Protein AF-A0A2P4P5A0-F1 (afdb_monomer_lite)

Foldseek 3Di:
DPPPVVVVVVVVVVVVCVVVVHDPCVVVDVVVVVVVVVDDVPDDDDDPVRVDVVVVVVVVVVVVVVCCVVVVQPDKDKDWPPDADPVDPDGDTDIDIDGDD

Structure (mmCIF, N/CA/C/O backbone):
data_AF-A0A2P4P5A0-F1
#
_entry.id   AF-A0A2P4P5A0-F1
#
loop_
_atom_site.group_PDB
_atom_site.id
_atom_site.type_symbol
_atom_site.label_atom_id
_atom_site.label_alt_id
_atom_site.label_comp_id
_atom_site.label_asym_id
_atom_site.label_entity_id
_atom_site.label_seq_id
_atom_site.pdbx_PDB_ins_code
_atom_site.Cartn_x
_atom_site.Cartn_y
_atom_site.Cartn_z
_atom_site.occupancy
_atom_site.B_iso_or_equiv
_atom_site.auth_seq_id
_atom_site.auth_comp_id
_atom_site.auth_asym_id
_atom_site.auth_atom_id
_atom_site.pdbx_PDB_model_num
ATOM 1 N N . MET A 1 1 ? 5.721 -17.252 -25.359 1.00 48.62 1 MET A N 1
ATOM 2 C CA . MET A 1 1 ? 6.923 -16.479 -24.983 1.00 48.62 1 MET A CA 1
ATOM 3 C C . MET A 1 1 ? 6.457 -15.085 -24.604 1.00 48.62 1 MET A C 1
ATOM 5 O O . MET A 1 1 ? 5.700 -14.534 -25.397 1.00 48.62 1 MET A O 1
ATOM 9 N N . PRO A 1 2 ? 6.782 -14.551 -23.412 1.00 55.81 2 PRO A N 1
ATOM 10 C CA . PRO A 1 2 ? 6.454 -13.162 -23.098 1.00 55.81 2 PRO A CA 1
ATOM 11 C C . PRO A 1 2 ? 7.054 -12.257 -24.180 1.00 55.81 2 PRO A C 1
ATOM 13 O O . PRO A 1 2 ? 8.147 -12.527 -24.682 1.00 55.81 2 PRO A O 1
ATOM 16 N N . THR A 1 3 ? 6.312 -11.234 -24.596 1.00 71.75 3 THR A N 1
ATOM 17 C CA . THR A 1 3 ? 6.796 -10.246 -25.564 1.00 71.75 3 THR A CA 1
ATOM 18 C C . THR A 1 3 ? 8.052 -9.565 -25.014 1.00 71.75 3 THR A C 1
ATOM 20 O O . THR A 1 3 ? 8.228 -9.464 -23.798 1.00 71.75 3 THR A O 1
ATOM 23 N N . ASN A 1 4 ? 8.933 -9.094 -25.901 1.00 83.12 4 ASN A N 1
ATOM 24 C CA . ASN A 1 4 ? 10.163 -8.381 -25.524 1.00 83.12 4 ASN A CA 1
ATOM 25 C C . ASN A 1 4 ? 9.884 -7.241 -24.512 1.00 83.12 4 ASN A C 1
ATOM 27 O O . ASN A 1 4 ? 10.645 -7.007 -23.579 1.00 83.12 4 ASN A O 1
ATOM 31 N N . GLU A 1 5 ? 8.717 -6.607 -24.635 1.00 87.75 5 GLU A N 1
ATOM 32 C CA . GLU A 1 5 ? 8.224 -5.565 -23.731 1.00 87.75 5 GLU A CA 1
ATOM 33 C C . GLU A 1 5 ? 7.904 -6.072 -22.318 1.00 87.75 5 GLU A C 1
ATOM 35 O O . GLU A 1 5 ? 8.325 -5.462 -21.339 1.00 87.75 5 GLU A O 1
ATOM 40 N N . ALA A 1 6 ? 7.206 -7.204 -22.183 1.00 89.25 6 ALA A N 1
ATOM 41 C CA . ALA A 1 6 ? 6.887 -7.772 -20.873 1.00 89.25 6 ALA A CA 1
ATOM 42 C C . ALA A 1 6 ? 8.160 -8.179 -20.112 1.00 89.25 6 ALA A C 1
ATOM 44 O O . ALA A 1 6 ? 8.258 -7.972 -18.902 1.00 89.25 6 ALA A O 1
ATOM 45 N N . ALA A 1 7 ? 9.158 -8.703 -20.830 1.00 91.38 7 ALA A N 1
ATOM 46 C CA . ALA A 1 7 ? 10.469 -9.001 -20.264 1.00 91.38 7 ALA A CA 1
ATOM 47 C C . ALA A 1 7 ? 11.206 -7.723 -19.821 1.00 91.38 7 ALA A C 1
ATOM 49 O O . ALA A 1 7 ? 11.769 -7.687 -18.727 1.00 91.38 7 ALA A O 1
ATOM 50 N N . ALA A 1 8 ? 11.155 -6.653 -20.620 1.00 92.38 8 ALA A N 1
ATOM 51 C CA . ALA A 1 8 ? 11.758 -5.370 -20.268 1.00 92.38 8 ALA A CA 1
ATOM 52 C C . ALA A 1 8 ? 11.116 -4.743 -19.016 1.00 92.38 8 ALA A C 1
ATOM 54 O O . ALA A 1 8 ? 11.837 -4.303 -18.118 1.00 92.38 8 ALA A O 1
ATOM 55 N N . ILE A 1 9 ? 9.782 -4.765 -18.914 1.00 89.81 9 ILE A N 1
ATOM 56 C CA . ILE A 1 9 ? 9.042 -4.281 -17.736 1.00 89.81 9 ILE A CA 1
ATOM 57 C C . ILE A 1 9 ? 9.434 -5.083 -16.493 1.00 89.81 9 ILE A C 1
ATOM 59 O O . ILE A 1 9 ? 9.701 -4.505 -15.439 1.00 89.81 9 ILE A O 1
ATOM 63 N N . TYR A 1 10 ? 9.518 -6.409 -16.615 1.00 91.06 10 TYR A N 1
ATOM 64 C CA . TYR A 1 10 ? 9.937 -7.273 -15.516 1.00 91.06 10 TYR A CA 1
ATOM 65 C C . TYR A 1 10 ? 11.349 -6.927 -15.016 1.00 91.06 10 TYR A C 1
ATOM 67 O O . TYR A 1 10 ? 11.556 -6.770 -13.813 1.00 91.06 10 TYR A O 1
ATOM 75 N N . CYS A 1 11 ? 12.311 -6.732 -15.924 1.00 93.19 11 CYS A N 1
ATOM 76 C CA . CYS A 1 11 ? 13.674 -6.337 -15.561 1.00 93.19 11 CYS A CA 1
ATOM 77 C C . CYS A 1 11 ? 13.726 -4.959 -14.882 1.00 93.19 11 CYS A C 1
ATOM 79 O O . CYS A 1 11 ? 14.437 -4.787 -13.893 1.00 93.19 11 CYS A O 1
ATOM 81 N N . GLN A 1 12 ? 12.957 -3.983 -15.373 1.00 91.94 12 GLN A N 1
ATOM 82 C CA . GLN A 1 12 ? 12.872 -2.652 -14.760 1.00 91.94 12 GLN A CA 1
ATOM 83 C C . GLN A 1 12 ? 12.289 -2.710 -13.346 1.00 91.94 12 GLN A C 1
ATOM 85 O O . GLN A 1 12 ? 12.828 -2.083 -12.433 1.00 91.94 12 GLN A O 1
ATOM 90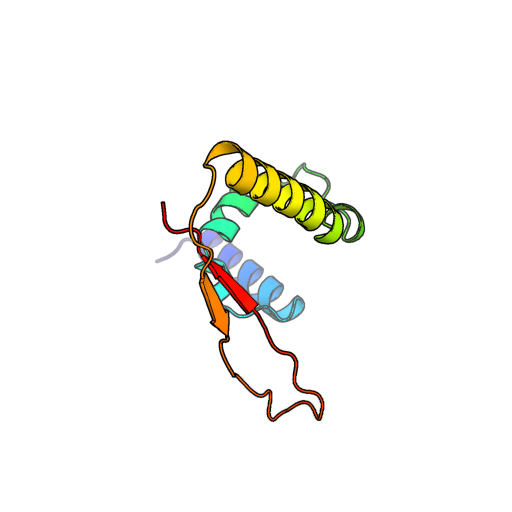 N N . LEU A 1 13 ? 11.228 -3.496 -13.152 1.00 90.88 13 LEU A N 1
ATOM 91 C CA . LEU A 1 13 ? 10.629 -3.714 -11.840 1.00 90.88 13 LEU A CA 1
ATOM 92 C C . LEU A 1 13 ? 11.631 -4.361 -10.879 1.00 90.88 13 LEU A C 1
ATOM 94 O O . LEU A 1 13 ? 11.790 -3.893 -9.754 1.00 90.88 13 LEU A O 1
ATOM 98 N N . LEU A 1 14 ? 12.352 -5.390 -11.331 1.00 92.56 14 LEU A N 1
ATOM 99 C CA . LEU A 1 14 ? 13.367 -6.062 -10.524 1.00 92.56 14 L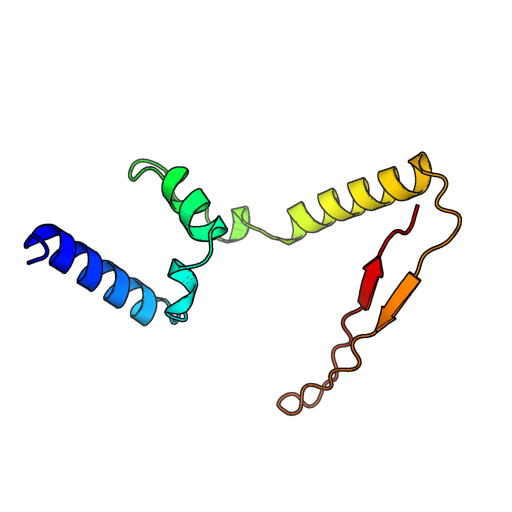EU A CA 1
ATOM 100 C C . LEU A 1 14 ? 14.479 -5.094 -10.095 1.00 92.56 14 LEU A C 1
ATOM 102 O O . LEU A 1 14 ? 14.826 -5.039 -8.916 1.00 92.56 14 LEU A O 1
ATOM 106 N N . HIS A 1 15 ? 15.000 -4.294 -11.028 1.00 94.75 15 HIS A N 1
ATOM 107 C CA . HIS A 1 15 ? 16.003 -3.275 -10.723 1.00 94.75 15 HIS A CA 1
ATOM 108 C C . HIS A 1 15 ? 15.494 -2.253 -9.703 1.00 94.75 15 HIS A C 1
ATOM 110 O O . HIS A 1 15 ? 16.223 -1.918 -8.771 1.00 94.75 15 HIS A O 1
ATOM 116 N N . ALA A 1 16 ? 14.249 -1.790 -9.837 1.00 91.44 16 ALA A N 1
ATOM 117 C CA . ALA A 1 16 ? 13.654 -0.846 -8.896 1.00 91.44 16 ALA A CA 1
ATOM 118 C C . ALA A 1 16 ? 13.530 -1.439 -7.483 1.00 91.44 16 ALA A C 1
ATOM 120 O O . ALA A 1 16 ? 13.869 -0.768 -6.510 1.00 91.44 16 ALA A O 1
ATOM 121 N N . LEU A 1 17 ? 13.099 -2.700 -7.362 1.00 93.50 17 LEU A N 1
ATOM 122 C CA . LEU A 1 17 ? 12.972 -3.385 -6.070 1.00 93.50 17 LEU A CA 1
ATOM 123 C C . LEU A 1 17 ? 14.329 -3.561 -5.384 1.00 93.50 17 LEU A C 1
ATOM 125 O O . LEU A 1 17 ? 14.448 -3.282 -4.193 1.00 93.50 17 LEU A O 1
ATOM 129 N N . ILE A 1 18 ? 15.358 -3.958 -6.138 1.00 94.44 18 ILE A N 1
ATOM 130 C CA . ILE A 1 18 ? 16.723 -4.105 -5.615 1.00 94.44 18 ILE A CA 1
ATOM 131 C C . ILE A 1 18 ? 17.277 -2.746 -5.180 1.00 94.44 18 ILE A C 1
ATOM 133 O O . ILE A 1 18 ? 17.766 -2.614 -4.060 1.00 94.44 18 ILE A O 1
ATOM 137 N N . ALA A 1 19 ? 17.163 -1.720 -6.028 1.00 95.25 19 ALA A N 1
ATOM 138 C CA . ALA A 1 19 ? 17.670 -0.381 -5.730 1.00 95.25 19 ALA A CA 1
ATOM 139 C C . ALA A 1 19 ? 16.982 0.251 -4.509 1.00 95.25 19 ALA A C 1
ATOM 141 O O . ALA A 1 19 ? 17.621 0.959 -3.733 1.00 95.25 19 ALA A O 1
ATOM 142 N N . ALA A 1 20 ? 15.689 -0.021 -4.320 1.00 90.50 20 ALA A N 1
ATOM 143 C CA . ALA A 1 20 ? 14.920 0.449 -3.174 1.00 90.50 20 ALA A CA 1
ATOM 144 C C . ALA A 1 20 ? 15.052 -0.449 -1.929 1.00 90.50 20 ALA A C 1
ATOM 146 O O . ALA A 1 20 ? 14.486 -0.112 -0.889 1.00 90.50 20 ALA A O 1
ATOM 147 N N . ASN A 1 21 ? 15.779 -1.570 -2.019 1.00 93.75 21 ASN A N 1
ATOM 148 C CA . ASN A 1 21 ? 15.879 -2.592 -0.975 1.00 93.75 21 ASN A CA 1
ATOM 149 C C . ASN A 1 21 ? 14.500 -3.077 -0.476 1.00 93.75 21 ASN A C 1
ATOM 151 O O . ASN A 1 21 ? 14.238 -3.163 0.725 1.00 93.75 21 ASN A O 1
ATOM 155 N N . VAL A 1 22 ? 13.591 -3.352 -1.414 1.00 91.88 22 VAL A N 1
ATOM 156 C CA . VAL A 1 22 ? 12.227 -3.822 -1.145 1.00 91.88 22 VAL A CA 1
ATOM 157 C C . VAL A 1 22 ? 12.122 -5.312 -1.459 1.00 91.88 22 VAL A C 1
ATOM 159 O O . VAL A 1 22 ? 12.635 -5.800 -2.464 1.00 91.88 22 VAL A O 1
ATOM 162 N N . LEU A 1 23 ? 11.421 -6.046 -0.597 1.00 92.00 23 LEU A N 1
ATOM 163 C CA . LEU A 1 23 ? 11.217 -7.486 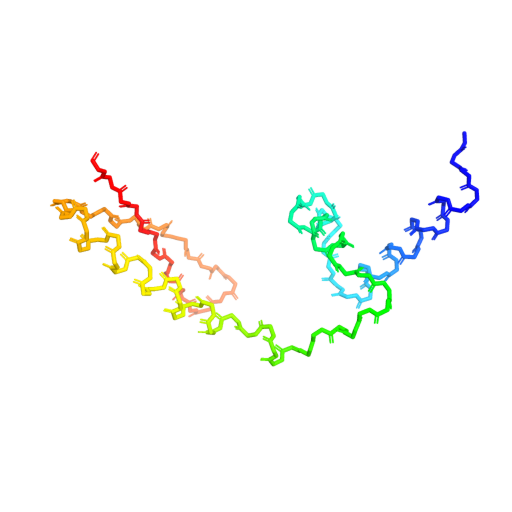-0.739 1.00 92.00 23 LEU A CA 1
ATOM 164 C C . LEU A 1 23 ? 10.359 -7.803 -1.969 1.00 92.00 23 LEU A C 1
ATOM 166 O O . LEU A 1 23 ? 9.352 -7.146 -2.217 1.00 92.00 23 LEU A O 1
ATOM 170 N N . PHE A 1 24 ? 10.703 -8.859 -2.710 1.00 89.81 24 PHE A N 1
ATOM 171 C CA . PHE A 1 24 ? 10.018 -9.180 -3.969 1.00 89.81 24 PHE A CA 1
ATOM 172 C C . PHE A 1 24 ? 8.527 -9.487 -3.807 1.00 89.81 24 PHE A C 1
ATOM 174 O O . PHE A 1 24 ? 7.756 -9.200 -4.715 1.00 89.81 24 PHE A O 1
ATOM 181 N N . TYR A 1 25 ? 8.085 -9.997 -2.650 1.00 90.31 25 TYR A N 1
ATOM 182 C CA . TYR A 1 25 ? 6.657 -10.244 -2.408 1.00 90.31 25 TYR A CA 1
ATOM 183 C C . TYR A 1 25 ? 5.816 -8.959 -2.386 1.00 90.31 25 TYR A C 1
ATOM 185 O O . TYR A 1 25 ? 4.593 -9.041 -2.485 1.00 90.31 25 TYR A O 1
ATOM 193 N N . PHE A 1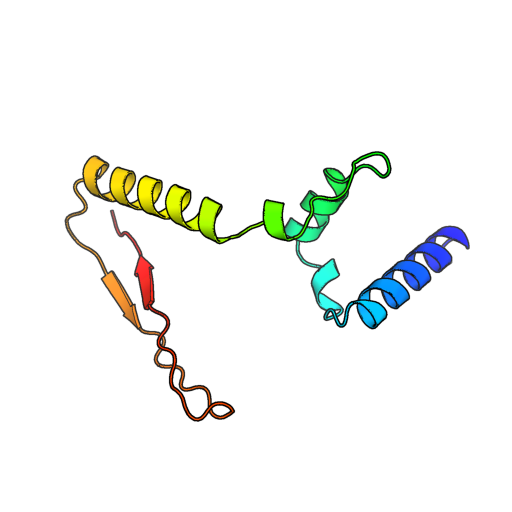 26 ? 6.444 -7.783 -2.271 1.00 89.00 26 PHE A N 1
ATOM 194 C CA . PHE A 1 26 ? 5.775 -6.484 -2.276 1.00 89.00 26 PHE A CA 1
ATOM 195 C C . PHE A 1 26 ? 4.845 -6.312 -3.480 1.00 89.00 26 PHE A C 1
ATOM 197 O O . PHE A 1 26 ? 3.746 -5.785 -3.337 1.00 89.00 26 PHE A O 1
ATOM 204 N N . VAL A 1 27 ? 5.244 -6.824 -4.648 1.00 88.12 27 VAL A N 1
ATOM 205 C CA . VAL A 1 27 ? 4.452 -6.717 -5.883 1.00 88.12 27 VAL A CA 1
ATOM 206 C C . VAL A 1 27 ? 3.158 -7.521 -5.827 1.00 88.12 27 VAL A C 1
ATOM 208 O O . VAL A 1 27 ? 2.233 -7.204 -6.552 1.00 88.12 27 VAL A O 1
ATOM 211 N N . ASN A 1 28 ? 3.054 -8.522 -4.950 1.00 89.50 28 ASN A N 1
ATOM 212 C CA . ASN A 1 28 ? 1.841 -9.328 -4.809 1.00 89.50 28 ASN A CA 1
ATOM 213 C C . ASN A 1 28 ? 0.795 -8.664 -3.901 1.00 89.50 28 ASN A C 1
ATOM 215 O O . ASN A 1 28 ? -0.325 -9.164 -3.788 1.00 89.50 28 ASN A O 1
ATOM 219 N N . ASN A 1 29 ? 1.136 -7.557 -3.234 1.00 91.69 29 ASN A N 1
ATOM 220 C CA . ASN A 1 29 ? 0.213 -6.871 -2.344 1.00 91.69 29 ASN A CA 1
ATOM 221 C C . ASN A 1 29 ? -0.880 -6.142 -3.163 1.00 91.69 29 ASN A C 1
ATOM 223 O O . ASN A 1 29 ? -0.563 -5.277 -3.984 1.00 91.69 29 ASN A O 1
ATOM 227 N N . PRO A 1 30 ? -2.178 -6.427 -2.939 1.00 92.12 30 PRO A N 1
ATOM 228 C CA . PRO A 1 30 ? -3.263 -5.777 -3.674 1.00 92.12 30 PRO A CA 1
ATOM 229 C C . PRO A 1 30 ? -3.304 -4.253 -3.489 1.00 92.12 30 PRO A C 1
ATOM 231 O O . PRO A 1 30 ? -3.720 -3.544 -4.407 1.00 92.12 30 PRO A O 1
ATOM 234 N N . GLU A 1 31 ? -2.844 -3.725 -2.354 1.00 89.06 31 GLU A N 1
ATOM 235 C CA . GLU A 1 31 ? -2.759 -2.278 -2.120 1.00 89.06 31 GLU A CA 1
ATOM 236 C C . GLU A 1 31 ? -1.683 -1.624 -2.990 1.00 89.06 31 GLU A C 1
ATOM 238 O O . GLU A 1 31 ? -1.874 -0.516 -3.489 1.00 89.06 31 GLU A O 1
ATOM 243 N N . VAL A 1 32 ? -0.594 -2.342 -3.273 1.00 88.81 32 VAL A N 1
ATOM 244 C CA . VAL A 1 32 ? 0.443 -1.885 -4.207 1.00 88.81 32 VAL A CA 1
ATOM 245 C C . VAL A 1 32 ? -0.131 -1.800 -5.619 1.00 88.81 32 VAL A C 1
ATOM 247 O O . VAL A 1 32 ? 0.047 -0.789 -6.296 1.00 88.81 32 VAL A O 1
ATOM 250 N N . HIS A 1 33 ? -0.921 -2.789 -6.045 1.00 90.25 33 HIS A N 1
ATOM 251 C CA . HIS A 1 33 ? -1.620 -2.724 -7.333 1.00 90.25 33 HIS A CA 1
ATOM 252 C C . HIS A 1 33 ? -2.581 -1.534 -7.433 1.00 90.25 33 HIS A C 1
ATOM 254 O O . HIS A 1 33 ? -2.649 -0.883 -8.476 1.00 90.25 33 HIS A O 1
ATOM 260 N N . LYS A 1 34 ? -3.334 -1.236 -6.366 1.00 89.19 34 LYS A N 1
ATOM 261 C CA . LYS A 1 34 ? -4.214 -0.058 -6.324 1.00 89.19 34 LYS A CA 1
ATOM 262 C C . LYS A 1 34 ? -3.405 1.233 -6.410 1.00 89.19 34 LYS A C 1
ATOM 264 O O . LYS A 1 34 ? -3.761 2.106 -7.196 1.00 89.19 34 LYS A O 1
ATOM 269 N N . LEU A 1 35 ? -2.298 1.328 -5.674 1.00 84.94 35 LEU A N 1
ATOM 270 C CA . LEU A 1 35 ? -1.405 2.484 -5.706 1.00 84.94 35 LEU A CA 1
ATOM 271 C C . LEU A 1 35 ? -0.889 2.751 -7.126 1.00 84.94 35 LEU A C 1
ATOM 273 O O . LEU A 1 35 ? -1.024 3.868 -7.617 1.00 84.94 35 LEU A O 1
ATOM 277 N N . PHE A 1 36 ? -0.386 1.732 -7.827 1.00 84.50 36 PHE A N 1
ATOM 278 C CA . PHE A 1 36 ? 0.089 1.883 -9.209 1.00 84.50 36 PHE A CA 1
ATOM 279 C C . PHE A 1 36 ? -1.013 2.281 -10.202 1.00 84.50 36 PHE A C 1
ATOM 281 O O . PHE A 1 36 ? -0.722 2.961 -11.178 1.00 84.50 36 PHE A O 1
ATOM 288 N N . LYS A 1 37 ? -2.281 1.919 -9.958 1.00 85.19 37 LYS A N 1
ATOM 289 C CA . LYS A 1 37 ? -3.410 2.400 -10.779 1.00 85.19 37 LYS A CA 1
ATOM 290 C C . LYS A 1 37 ? -3.706 3.887 -10.566 1.00 85.19 37 LYS A C 1
ATOM 292 O O . LYS A 1 37 ? -4.163 4.550 -11.492 1.00 85.19 37 LYS A O 1
ATOM 297 N N . VAL A 1 38 ? -3.480 4.398 -9.356 1.00 82.44 38 VAL A N 1
ATOM 298 C CA . VAL A 1 38 ? -3.699 5.811 -9.000 1.00 82.44 38 VAL A CA 1
ATOM 299 C C . VAL A 1 38 ? -2.520 6.684 -9.441 1.00 82.44 38 VAL A C 1
ATOM 301 O O . VAL A 1 38 ? -2.701 7.843 -9.820 1.00 82.44 38 VAL A O 1
ATOM 304 N N . LEU A 1 39 ? -1.306 6.136 -9.421 1.00 78.88 39 LEU A N 1
ATOM 305 C CA . LEU A 1 39 ? -0.096 6.814 -9.871 1.00 78.88 39 LEU A CA 1
ATOM 306 C C . LEU A 1 39 ? -0.005 6.784 -11.402 1.00 78.88 39 LEU A C 1
ATOM 308 O O . LEU A 1 39 ? 0.586 5.883 -11.991 1.00 78.88 39 LEU A O 1
ATOM 312 N N . GLN A 1 40 ? -0.575 7.793 -12.061 1.00 71.75 40 GLN A N 1
ATOM 313 C CA . GLN A 1 40 ? -0.297 8.026 -13.477 1.00 71.75 40 GLN A CA 1
ATOM 314 C C . GLN A 1 40 ? 1.138 8.554 -13.648 1.00 71.75 40 GLN A C 1
ATOM 316 O O . GLN A 1 40 ? 1.595 9.320 -12.800 1.00 71.75 40 GLN A O 1
ATOM 321 N N . PRO A 1 41 ? 1.851 8.220 -14.739 1.00 69.25 41 PRO A N 1
ATOM 322 C CA . PRO A 1 41 ? 3.218 8.699 -14.984 1.00 69.25 41 PRO A CA 1
ATOM 323 C C . PRO A 1 41 ? 3.370 10.230 -14.990 1.00 69.25 41 PRO A C 1
ATOM 325 O O . PRO A 1 41 ? 4.459 10.744 -14.762 1.00 69.25 41 PRO A O 1
ATOM 328 N N . SER A 1 42 ? 2.281 10.960 -15.242 1.00 69.19 42 SER A N 1
ATOM 329 C CA . SER A 1 42 ? 2.208 12.425 -15.195 1.00 69.19 42 SER A CA 1
ATOM 330 C C . SER A 1 42 ? 2.016 13.000 -13.788 1.00 69.19 42 SER A C 1
ATOM 332 O O . SER A 1 42 ? 2.084 14.217 -13.615 1.00 69.19 42 SER A O 1
ATOM 334 N N . ASN A 1 43 ? 1.752 12.164 -12.782 1.00 74.31 43 ASN A N 1
ATOM 335 C CA . ASN A 1 43 ? 1.526 12.617 -11.417 1.00 74.31 43 ASN A CA 1
ATOM 336 C C . ASN A 1 43 ? 2.866 12.895 -10.736 1.00 74.31 43 ASN A C 1
ATOM 338 O O . ASN A 1 43 ? 3.744 12.035 -10.672 1.00 74.31 43 ASN A O 1
ATOM 342 N N . ILE A 1 44 ? 3.001 14.094 -10.169 1.00 77.50 44 ILE A N 1
ATOM 343 C CA . ILE A 1 44 ? 4.127 14.416 -9.294 1.00 77.50 44 ILE A CA 1
ATOM 344 C C . ILE A 1 44 ? 4.034 13.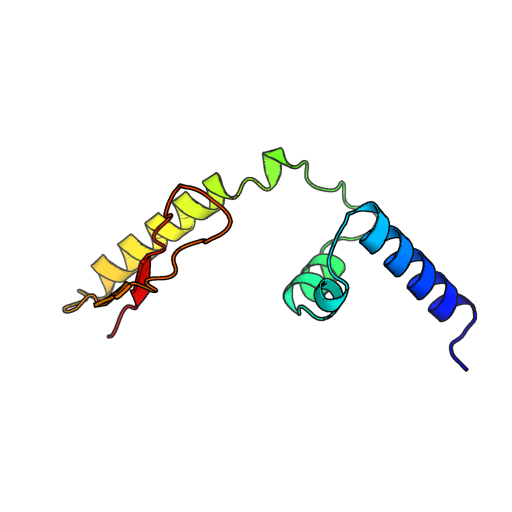497 -8.079 1.00 77.50 44 ILE A C 1
ATOM 346 O O . ILE A 1 44 ? 3.039 13.519 -7.348 1.00 77.50 44 ILE A O 1
ATOM 350 N N . LEU A 1 45 ? 5.065 12.677 -7.875 1.00 80.69 45 LEU A N 1
ATOM 351 C CA . LEU A 1 45 ? 5.089 11.781 -6.733 1.00 80.69 45 LEU A CA 1
ATOM 352 C C . LEU A 1 45 ? 5.093 12.588 -5.432 1.00 80.69 45 LEU A C 1
ATOM 354 O O . LEU A 1 45 ? 5.829 13.574 -5.304 1.00 80.69 45 LEU A O 1
ATOM 358 N N . PRO A 1 46 ? 4.296 12.162 -4.444 1.00 77.88 46 PRO A N 1
ATOM 359 C CA . PRO A 1 46 ? 4.270 12.812 -3.157 1.00 77.88 46 PRO A CA 1
ATOM 360 C C . PRO A 1 46 ? 5.644 12.789 -2.483 1.00 77.88 46 PRO A C 1
ATOM 362 O O . PRO A 1 46 ? 6.318 11.760 -2.437 1.00 77.88 46 PRO A O 1
ATOM 365 N N . SER A 1 47 ? 6.054 13.917 -1.896 1.00 81.38 47 SER A N 1
ATOM 366 C CA . SER A 1 47 ? 7.252 13.924 -1.051 1.00 81.38 47 SER A CA 1
ATOM 367 C C . SER A 1 47 ? 7.024 13.076 0.204 1.00 81.38 47 SER A C 1
ATOM 369 O O . SER A 1 47 ? 5.908 13.004 0.717 1.00 81.38 47 SER A O 1
ATOM 371 N N . ARG A 1 48 ? 8.090 12.503 0.779 1.00 77.69 48 ARG A N 1
ATOM 372 C CA . ARG A 1 48 ? 8.005 11.729 2.035 1.00 77.69 48 ARG A CA 1
ATOM 373 C C . ARG A 1 48 ? 7.295 12.494 3.159 1.00 77.69 48 ARG A C 1
ATOM 375 O O . ARG A 1 48 ? 6.565 11.891 3.936 1.00 77.69 48 ARG A O 1
ATOM 382 N N . LYS A 1 49 ? 7.499 13.814 3.245 1.00 75.50 49 LYS A N 1
ATOM 383 C CA . LYS A 1 49 ? 6.840 14.663 4.250 1.00 75.50 49 LYS A CA 1
ATOM 384 C C . LYS A 1 49 ? 5.324 14.723 4.052 1.00 75.50 49 LYS A C 1
ATOM 386 O O . LYS A 1 49 ? 4.601 14.872 5.029 1.00 75.50 49 LYS A O 1
ATOM 391 N N . TRP A 1 50 ? 4.862 14.605 2.809 1.00 70.44 50 TRP A N 1
ATOM 392 C CA . TRP A 1 50 ? 3.444 14.645 2.474 1.00 70.44 50 TRP A CA 1
ATOM 393 C C . TRP A 1 50 ? 2.733 13.317 2.780 1.00 70.44 50 TRP A C 1
ATOM 395 O O . TRP A 1 50 ? 1.603 13.338 3.247 1.00 70.44 50 TRP A O 1
ATOM 405 N N . ILE A 1 51 ? 3.415 12.173 2.650 1.00 72.50 51 ILE A N 1
ATOM 406 C CA . ILE A 1 51 ? 2.884 10.835 3.004 1.00 72.50 51 ILE A CA 1
ATOM 407 C C . ILE A 1 51 ? 3.080 10.518 4.504 1.00 72.50 51 ILE A C 1
ATOM 409 O O . ILE A 1 51 ? 3.296 9.373 4.898 1.00 72.50 51 ILE A O 1
ATOM 413 N N . SER A 1 52 ? 3.094 11.531 5.371 1.00 76.62 52 SER A N 1
ATOM 414 C CA . SER A 1 52 ? 3.377 11.319 6.792 1.00 76.62 52 SER A CA 1
ATOM 415 C C . SER A 1 52 ? 2.242 10.553 7.476 1.00 76.62 52 SER A C 1
ATOM 417 O O . SER A 1 52 ? 1.124 11.055 7.609 1.00 76.62 52 SER A O 1
ATOM 419 N N . ILE A 1 53 ? 2.563 9.361 7.986 1.00 74.56 53 ILE A N 1
ATOM 420 C CA . ILE A 1 53 ? 1.636 8.481 8.719 1.00 74.56 53 ILE A CA 1
ATOM 421 C C . ILE A 1 53 ? 1.047 9.188 9.950 1.00 74.56 53 ILE A C 1
ATOM 423 O O . ILE A 1 53 ? -0.078 8.903 10.347 1.00 74.56 53 ILE A O 1
ATOM 427 N N . ASN A 1 54 ? 1.753 10.173 10.514 1.00 76.31 54 ASN A N 1
ATOM 428 C CA . ASN A 1 54 ? 1.309 10.905 11.701 1.00 76.31 54 ASN A CA 1
ATOM 429 C C . ASN A 1 54 ? -0.028 11.631 11.499 1.00 76.31 54 ASN A C 1
ATOM 431 O O . ASN A 1 54 ? -0.787 11.788 12.453 1.00 76.31 54 ASN A O 1
ATOM 435 N N . GLN A 1 55 ? -0.309 12.108 10.283 1.00 70.75 55 GLN A N 1
ATOM 436 C CA . GLN A 1 55 ? -1.569 12.791 10.000 1.00 70.75 55 GLN A CA 1
ATOM 437 C C . GLN A 1 55 ? -2.722 11.790 9.892 1.00 70.75 55 GLN A C 1
ATOM 439 O O . GLN A 1 55 ? -3.757 11.995 10.521 1.00 70.75 55 GLN A O 1
ATOM 444 N N . VAL A 1 56 ? -2.495 10.671 9.197 1.00 76.38 56 VAL A N 1
ATOM 445 C CA . VAL A 1 56 ? -3.461 9.566 9.087 1.00 76.38 56 VAL A CA 1
ATOM 446 C C . VAL A 1 56 ? -3.757 8.959 10.461 1.00 76.38 56 VAL A C 1
ATOM 448 O O . VAL A 1 56 ? -4.909 8.692 10.778 1.00 76.38 56 VAL A O 1
ATOM 451 N N . HIS A 1 57 ? -2.745 8.815 11.322 1.00 79.88 57 HIS A N 1
ATOM 452 C CA . HIS A 1 57 ? -2.916 8.285 12.675 1.00 79.88 57 HIS A CA 1
ATOM 453 C C . HIS A 1 57 ? -3.911 9.110 13.500 1.00 79.88 57 HIS A C 1
ATOM 455 O O . HIS A 1 57 ? -4.773 8.544 14.163 1.00 79.88 57 HIS A O 1
ATOM 461 N N . LYS A 1 58 ? -3.830 10.446 13.440 1.00 81.00 58 LYS A N 1
ATOM 462 C CA . LYS A 1 58 ? -4.757 11.330 14.167 1.00 81.00 58 LYS A CA 1
ATOM 463 C C . LYS A 1 58 ? -6.194 11.199 13.669 1.00 81.00 58 LYS A C 1
ATOM 465 O O . LYS A 1 58 ? -7.123 11.254 14.468 1.00 81.00 58 LYS A O 1
ATOM 470 N N . GLU A 1 59 ? -6.369 11.046 12.361 1.00 83.00 59 GLU A N 1
ATOM 471 C CA . GLU A 1 59 ? -7.684 10.885 11.740 1.00 83.00 59 GLU A CA 1
ATOM 472 C C . GLU A 1 59 ? -8.312 9.534 12.104 1.00 83.00 59 GLU A C 1
ATOM 474 O O . GLU A 1 59 ? -9.450 9.487 12.565 1.00 83.00 59 GLU A O 1
ATOM 479 N N . VAL A 1 60 ? -7.537 8.449 12.017 1.00 84.56 60 VAL A N 1
ATOM 480 C CA . VAL A 1 60 ? -7.969 7.108 12.439 1.00 84.56 60 VAL A CA 1
ATOM 481 C C . VAL A 1 60 ? -8.299 7.078 13.933 1.00 84.56 60 VAL A C 1
ATOM 483 O O . VAL A 1 60 ? -9.321 6.520 14.326 1.00 84.56 60 VAL A O 1
ATOM 486 N N . GLU A 1 61 ? -7.484 7.714 14.776 1.00 84.88 61 GLU A N 1
ATOM 487 C CA . GLU A 1 61 ? -7.733 7.798 16.218 1.00 84.88 61 GLU A CA 1
ATOM 488 C C . GLU A 1 61 ? -9.054 8.523 16.533 1.00 84.88 61 GLU A C 1
ATOM 490 O O . GLU A 1 61 ? -9.805 8.095 17.414 1.00 84.88 61 GLU A O 1
ATOM 495 N N . LEU A 1 62 ? -9.364 9.604 15.809 1.00 86.56 62 LEU A N 1
ATOM 496 C CA . LEU A 1 62 ? -10.642 10.309 15.939 1.00 86.56 62 LEU A CA 1
ATOM 497 C C . LEU A 1 62 ? -11.820 9.428 15.517 1.00 86.56 62 LEU A C 1
ATOM 499 O O . LEU A 1 62 ? -12.827 9.386 16.224 1.00 86.56 62 LEU A O 1
ATOM 503 N N . GLU A 1 63 ? -11.693 8.694 14.414 1.00 84.56 63 GLU A N 1
ATOM 504 C CA . GLU A 1 63 ? -12.758 7.817 13.924 1.00 84.56 63 GLU A CA 1
ATOM 505 C C . GLU A 1 63 ? -13.034 6.658 14.890 1.00 84.56 63 GLU A C 1
ATOM 507 O O . GLU A 1 63 ? -14.189 6.367 15.206 1.00 84.56 63 GLU A O 1
ATOM 512 N N . ILE A 1 64 ? -11.984 6.062 15.465 1.00 83.50 64 ILE A N 1
ATOM 513 C CA . ILE A 1 64 ? -12.110 5.052 16.524 1.00 83.50 64 ILE A CA 1
ATOM 514 C C . ILE A 1 64 ? -12.852 5.636 17.734 1.00 83.50 64 ILE A C 1
ATOM 516 O O . ILE A 1 64 ? -13.787 5.010 18.238 1.00 83.50 64 ILE A O 1
ATOM 520 N N . LYS A 1 65 ? -12.506 6.851 18.185 1.00 83.06 65 LYS A N 1
ATOM 521 C CA . LYS A 1 65 ? -13.213 7.520 19.296 1.00 83.06 65 LYS A CA 1
ATOM 522 C C . LYS A 1 65 ? -14.692 7.731 18.980 1.00 83.06 65 LYS A C 1
ATOM 524 O O . LYS A 1 65 ? -15.539 7.455 19.831 1.00 83.06 65 LYS A O 1
ATOM 529 N N . HIS A 1 66 ? -15.022 8.174 17.768 1.00 85.06 66 HIS A N 1
ATOM 530 C CA . HIS A 1 66 ? -16.413 8.330 17.347 1.00 85.06 66 HIS A CA 1
ATOM 531 C C . HIS A 1 66 ? -17.163 6.998 17.321 1.00 85.06 66 HIS A C 1
ATOM 533 O O . HIS A 1 66 ? -18.303 6.949 17.785 1.00 85.06 66 HIS A O 1
ATOM 539 N N . LEU A 1 67 ? -16.543 5.918 16.838 1.00 81.25 67 LEU A N 1
ATOM 540 C CA . LEU A 1 67 ? -17.143 4.582 16.836 1.00 81.25 67 LEU A CA 1
ATOM 541 C C . LEU A 1 67 ? -17.424 4.085 18.258 1.00 81.25 67 LEU A C 1
ATOM 543 O O . LEU A 1 67 ? -18.524 3.599 18.524 1.00 81.25 67 LEU A O 1
ATOM 547 N N . LEU A 1 68 ? -16.481 4.267 19.187 1.00 80.19 68 LEU A N 1
ATOM 548 C CA . LEU A 1 68 ? -16.647 3.882 20.592 1.00 80.19 68 LEU A CA 1
ATOM 549 C C . LEU A 1 68 ? -17.794 4.649 21.267 1.00 80.19 68 LEU A C 1
ATOM 551 O O . LEU A 1 68 ? -18.626 4.046 21.951 1.00 80.19 68 LEU A O 1
ATOM 555 N N . LEU A 1 69 ? -17.878 5.964 21.033 1.00 78.94 69 LEU A N 1
ATOM 556 C CA . LEU A 1 69 ? -18.939 6.819 21.575 1.00 78.94 69 LEU A CA 1
ATOM 557 C C . LEU A 1 69 ? -20.310 6.511 20.952 1.00 78.94 69 LEU A C 1
ATOM 559 O O . LEU A 1 69 ? -21.308 6.435 21.670 1.00 78.94 69 LEU A O 1
ATOM 563 N N . ARG A 1 70 ? -20.368 6.306 19.629 1.00 76.38 70 ARG A N 1
ATOM 564 C CA . ARG A 1 70 ? -21.607 6.018 18.886 1.00 76.38 70 ARG A CA 1
ATOM 565 C C . ARG A 1 70 ? -22.186 4.657 19.258 1.00 76.38 70 ARG A C 1
ATOM 567 O O . ARG A 1 70 ? -23.387 4.559 19.497 1.00 76.38 70 ARG A O 1
ATOM 574 N N . ASN A 1 71 ? -21.347 3.627 19.335 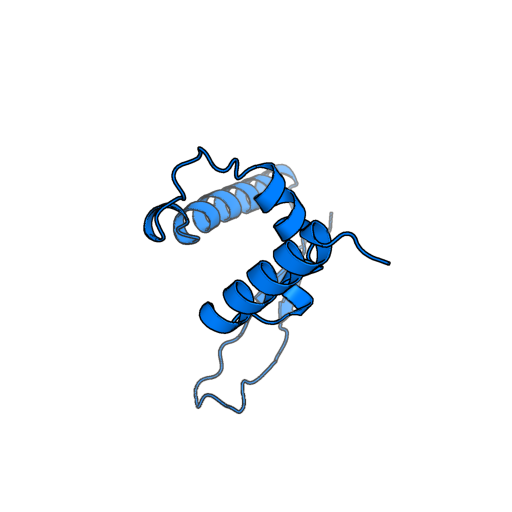1.00 73.38 71 ASN A N 1
ATOM 575 C CA . ASN A 1 71 ? -21.798 2.259 19.586 1.00 73.38 71 ASN A CA 1
ATOM 576 C C . ASN A 1 71 ? -22.032 1.965 21.074 1.00 73.38 71 ASN A C 1
ATOM 578 O O . ASN A 1 71 ? -22.444 0.854 21.401 1.00 73.38 71 ASN A O 1
ATOM 582 N N . LYS A 1 72 ? -21.785 2.935 21.977 1.00 68.62 72 LYS A N 1
ATOM 583 C CA . LYS A 1 72 ? -21.816 2.741 23.439 1.00 68.62 72 LYS A CA 1
ATOM 584 C C . LYS A 1 72 ? -21.121 1.433 23.827 1.00 68.62 72 LYS A C 1
ATOM 586 O O . LYS A 1 72 ? -21.694 0.639 24.576 1.00 68.62 72 LYS A O 1
ATOM 591 N N . ALA A 1 73 ? -19.951 1.184 23.232 1.00 64.94 73 ALA A N 1
ATOM 592 C CA . ALA A 1 73 ? -19.272 -0.101 23.323 1.00 64.94 73 ALA A CA 1
ATOM 593 C C . ALA A 1 73 ? -19.189 -0.523 24.797 1.00 64.94 73 ALA A C 1
ATOM 595 O O . ALA A 1 73 ? -18.585 0.169 25.616 1.00 64.94 73 ALA A O 1
ATOM 596 N N . LYS A 1 74 ? -19.879 -1.613 25.150 1.00 64.38 74 LYS A N 1
ATOM 597 C CA . LYS A 1 74 ? -19.965 -2.073 26.544 1.00 64.38 74 LYS A CA 1
ATOM 598 C C . LYS A 1 74 ? -18.682 -2.758 26.996 1.00 64.38 74 LYS A C 1
ATOM 600 O O . LYS A 1 74 ? -18.399 -2.775 28.190 1.00 64.38 74 LYS A O 1
ATOM 605 N N . TYR A 1 75 ? -17.934 -3.315 26.048 1.00 62.69 75 TYR A N 1
ATOM 606 C CA . TYR A 1 75 ? -16.738 -4.099 26.300 1.00 62.69 75 TYR A CA 1
ATOM 607 C C . TYR A 1 75 ? -15.666 -3.736 25.279 1.00 62.69 75 TYR A C 1
ATOM 609 O O . TYR A 1 75 ? -15.948 -3.565 24.094 1.00 62.69 75 TYR A O 1
ATOM 617 N N . LEU A 1 76 ? -14.439 -3.600 25.767 1.00 69.44 76 LEU A N 1
ATOM 618 C CA . LEU A 1 76 ? -13.255 -3.327 24.972 1.00 69.44 76 LEU A CA 1
ATOM 619 C C . LEU A 1 76 ? -12.219 -4.373 25.360 1.00 69.44 76 LEU A C 1
ATOM 621 O O . LEU A 1 76 ? -11.868 -4.490 26.535 1.00 69.44 76 LEU A O 1
ATOM 625 N N . THR A 1 77 ? -11.777 -5.160 24.387 1.00 66.06 77 THR A N 1
ATOM 626 C CA . THR A 1 77 ? -10.758 -6.188 24.587 1.00 66.06 77 THR A CA 1
ATOM 627 C C . THR A 1 77 ? -9.423 -5.678 24.076 1.00 66.06 77 THR A C 1
ATOM 629 O O . THR A 1 77 ? -9.298 -5.253 22.926 1.00 66.06 77 THR A O 1
ATOM 632 N N . LEU A 1 78 ? -8.435 -5.702 24.967 1.00 73.56 78 LEU A N 1
ATOM 633 C CA . LEU A 1 78 ? -7.044 -5.411 24.662 1.00 73.56 78 LEU A CA 1
ATOM 634 C C . LEU A 1 78 ? -6.314 -6.745 24.530 1.00 73.56 78 LEU A C 1
ATOM 636 O O . LEU A 1 78 ? -6.284 -7.518 25.491 1.00 73.56 78 LEU A O 1
ATOM 640 N N . THR A 1 79 ? -5.728 -7.000 23.365 1.00 74.12 79 THR A N 1
ATOM 641 C CA . THR A 1 79 ? -4.903 -8.188 23.147 1.00 74.12 79 THR A CA 1
ATOM 642 C C . THR A 1 79 ? -3.448 -7.761 23.046 1.00 74.12 79 THR A C 1
ATOM 644 O O . THR A 1 79 ? -3.094 -6.861 22.283 1.00 74.12 79 THR A O 1
ATOM 647 N N . GLU A 1 80 ? -2.613 -8.407 23.850 1.00 72.31 80 GLU A N 1
ATOM 648 C CA . GLU A 1 80 ? -1.171 -8.207 23.881 1.00 72.31 80 GLU A CA 1
ATOM 649 C C . GLU A 1 80 ? -0.503 -9.339 23.095 1.00 72.31 80 GLU A C 1
ATOM 651 O O . GLU A 1 80 ? -0.783 -10.515 23.338 1.00 72.31 80 GLU A O 1
ATOM 656 N N . ASP A 1 81 ? 0.367 -8.999 22.146 1.00 75.25 81 ASP A N 1
ATOM 657 C CA . ASP A 1 81 ? 1.006 -9.983 21.270 1.00 75.25 81 ASP A CA 1
ATOM 658 C C . ASP A 1 81 ? 2.260 -10.636 21.896 1.00 75.25 81 ASP A C 1
ATOM 660 O O . ASP A 1 81 ? 2.664 -11.714 21.465 1.00 75.25 81 ASP A O 1
ATOM 664 N N . ARG A 1 82 ? 2.818 -10.052 22.968 1.00 78.62 82 ARG A N 1
ATOM 665 C CA . ARG A 1 82 ? 3.935 -10.568 23.796 1.00 78.62 82 ARG A CA 1
ATOM 666 C C . ARG A 1 82 ? 5.217 -10.925 23.034 1.00 78.62 82 ARG A C 1
ATOM 668 O O . ARG A 1 82 ? 6.054 -11.674 23.546 1.00 78.62 82 ARG A O 1
ATOM 675 N N . TRP A 1 83 ? 5.420 -10.394 21.832 1.00 77.75 83 TRP A N 1
ATOM 676 C CA . TRP A 1 83 ? 6.648 -10.649 21.079 1.00 77.75 83 TRP A CA 1
ATOM 677 C C . TRP A 1 83 ? 7.799 -9.811 21.641 1.00 77.75 83 TRP A C 1
ATOM 679 O O . TRP A 1 83 ? 7.750 -8.585 21.648 1.00 77.75 83 TRP A O 1
ATOM 689 N N . THR A 1 84 ? 8.882 -10.456 22.080 1.00 67.38 84 THR A N 1
ATOM 690 C CA . THR A 1 84 ? 10.129 -9.756 22.426 1.00 67.38 84 THR A CA 1
ATOM 691 C C . THR A 1 84 ? 11.085 -9.777 21.238 1.00 67.38 84 THR A C 1
ATOM 693 O O . THR A 1 84 ? 11.466 -10.841 20.747 1.00 67.38 84 THR A O 1
ATOM 696 N N . ASN A 1 85 ? 11.502 -8.599 20.771 1.00 70.69 85 ASN A N 1
ATOM 697 C CA . ASN A 1 85 ? 12.484 -8.497 19.698 1.00 70.69 85 ASN A CA 1
ATOM 698 C C . ASN A 1 85 ? 13.885 -8.878 20.206 1.00 70.69 85 ASN A C 1
ATOM 700 O O . ASN A 1 85 ? 14.548 -8.088 20.864 1.00 70.69 85 ASN A O 1
ATOM 704 N N . VAL A 1 86 ? 14.368 -10.067 19.845 1.00 74.44 86 VAL A N 1
ATOM 705 C CA . VAL A 1 86 ? 15.695 -10.572 20.252 1.00 74.44 86 VAL A CA 1
ATOM 706 C C . VAL A 1 86 ? 16.880 -9.823 19.626 1.00 74.44 86 VAL A C 1
ATOM 708 O O . VAL A 1 86 ? 18.007 -9.966 20.089 1.00 74.44 86 VAL A O 1
ATOM 711 N N . SER A 1 87 ? 16.646 -9.030 18.576 1.00 72.12 87 SER A N 1
ATOM 712 C CA . SER A 1 87 ? 17.687 -8.250 17.887 1.00 72.12 87 SER A CA 1
ATOM 713 C C . SER A 1 87 ? 17.874 -6.837 18.450 1.00 72.12 87 SER A C 1
ATOM 715 O O . SER A 1 87 ? 18.817 -6.143 18.073 1.00 72.12 87 SER A O 1
ATOM 717 N N . GLN A 1 88 ? 16.991 -6.400 19.353 1.00 56.53 88 GLN A N 1
ATOM 718 C CA . GLN A 1 88 ? 17.037 -5.088 19.988 1.00 56.53 88 GLN A CA 1
ATOM 719 C C . GLN A 1 88 ? 17.038 -5.275 21.505 1.00 56.53 88 GLN A C 1
ATOM 721 O O . GLN A 1 88 ? 16.165 -5.932 22.054 1.00 56.53 88 GLN A O 1
ATOM 726 N N . HIS A 1 89 ? 17.974 -4.644 22.216 1.00 49.84 89 HIS A N 1
ATOM 727 C CA . HIS A 1 89 ? 17.981 -4.613 23.688 1.00 49.84 89 HIS A CA 1
ATOM 728 C C . HIS A 1 89 ? 16.831 -3.773 24.298 1.00 49.84 89 HIS A C 1
ATOM 730 O O . HIS A 1 89 ? 16.898 -3.379 25.459 1.00 49.84 89 HIS A O 1
ATOM 736 N N . SER A 1 90 ? 15.775 -3.490 23.533 1.00 49.22 90 SER A N 1
ATOM 737 C CA . SER A 1 90 ? 14.580 -2.782 23.980 1.00 49.22 90 SER A CA 1
ATOM 738 C C . SER A 1 90 ? 13.336 -3.483 23.444 1.00 49.22 90 SER A C 1
ATOM 740 O O . SER A 1 90 ? 13.110 -3.538 22.234 1.00 49.22 90 SER A O 1
ATOM 742 N N . SER A 1 91 ? 12.536 -4.013 24.362 1.00 40.78 91 SER A N 1
ATOM 743 C CA . SER A 1 91 ? 11.198 -4.536 24.115 1.00 40.78 91 SER A CA 1
ATOM 744 C C . SER A 1 91 ? 10.266 -3.401 23.688 1.00 40.78 91 SER A C 1
ATOM 746 O O . SER A 1 91 ? 10.081 -2.441 24.435 1.00 40.78 91 SER A O 1
ATOM 748 N N . PHE A 1 92 ? 9.679 -3.512 22.498 1.00 46.53 92 PHE A N 1
ATOM 749 C CA . PHE A 1 92 ? 8.516 -2.717 22.116 1.00 46.53 92 PHE A CA 1
ATOM 750 C C . PHE A 1 92 ? 7.295 -3.628 22.151 1.00 46.53 92 PHE A C 1
ATOM 752 O O . PHE A 1 92 ? 7.259 -4.635 21.449 1.00 46.53 92 PHE A O 1
ATOM 759 N N . GLU A 1 93 ? 6.330 -3.275 22.993 1.00 48.62 93 GLU A N 1
ATOM 760 C CA . GLU A 1 93 ? 5.030 -3.933 23.102 1.00 48.62 93 GLU A CA 1
ATOM 761 C C . GLU A 1 93 ? 4.081 -3.328 22.060 1.00 48.62 93 GLU A C 1
ATOM 763 O O . GLU A 1 93 ? 3.976 -2.101 21.951 1.00 48.62 93 GLU A O 1
ATOM 768 N N . VAL A 1 94 ? 3.392 -4.168 21.283 1.00 48.69 94 VAL A N 1
ATOM 769 C CA . VAL A 1 94 ? 2.356 -3.726 20.343 1.00 48.69 94 VAL A CA 1
ATOM 770 C C . VAL A 1 94 ? 1.002 -4.197 20.870 1.00 48.69 94 VAL A C 1
ATOM 772 O O . VAL A 1 94 ? 0.753 -5.386 21.050 1.00 48.69 94 VAL A O 1
ATOM 775 N N . LEU A 1 95 ? 0.113 -3.243 21.146 1.00 44.59 95 LEU A N 1
ATOM 776 C CA . LEU A 1 95 ? -1.237 -3.514 21.637 1.00 44.59 95 LEU A CA 1
ATOM 777 C C . LEU A 1 95 ? -2.234 -3.457 20.478 1.00 44.59 95 LEU A C 1
ATOM 779 O O . LEU A 1 95 ? -2.305 -2.448 19.773 1.00 44.59 95 LEU A O 1
ATOM 783 N N . HIS A 1 96 ? -3.024 -4.517 20.300 1.00 47.88 96 HIS A N 1
ATOM 784 C CA . HIS A 1 96 ? -4.095 -4.569 19.305 1.00 47.88 96 HIS A CA 1
ATOM 785 C C . HIS A 1 96 ? -5.458 -4.383 19.989 1.00 47.88 96 HIS A C 1
ATOM 787 O O . HIS A 1 96 ? -5.756 -5.022 21.002 1.00 47.88 96 HIS A O 1
ATOM 793 N N . LEU A 1 97 ? -6.288 -3.494 19.438 1.00 46.38 97 LEU A N 1
ATOM 794 C CA . LEU A 1 97 ? -7.632 -3.187 19.935 1.00 46.38 97 LEU A CA 1
ATOM 795 C C . LEU A 1 97 ? -8.678 -3.820 19.017 1.00 46.38 97 LEU A C 1
ATOM 797 O O . LEU A 1 97 ? -8.699 -3.540 17.820 1.00 46.38 97 LEU A O 1
ATOM 801 N N . GLU A 1 98 ? -9.569 -4.630 19.584 1.00 47.00 98 GLU A N 1
ATOM 802 C CA . GLU A 1 98 ? -10.743 -5.164 18.887 1.00 47.00 98 GLU A CA 1
ATOM 803 C C . GLU A 1 98 ? -12.026 -4.670 19.566 1.00 47.00 98 GLU A C 1
ATOM 805 O O . GLU A 1 98 ? -12.161 -4.714 20.791 1.00 47.00 98 GLU A O 1
ATOM 810 N N . ILE A 1 99 ? -12.972 -4.173 18.761 1.00 48.12 99 ILE A N 1
ATOM 811 C CA . ILE A 1 99 ? -14.294 -3.731 19.221 1.00 48.12 99 ILE A CA 1
ATOM 812 C C . ILE A 1 99 ? -15.283 -4.861 18.936 1.00 48.12 99 ILE A C 1
ATOM 814 O O . ILE A 1 99 ? -15.562 -5.157 17.776 1.00 48.12 99 ILE A O 1
ATOM 818 N N . ILE A 1 100 ? -15.829 -5.464 19.991 1.00 45.31 100 ILE A N 1
ATOM 819 C CA . ILE A 1 100 ? -16.882 -6.482 19.899 1.00 45.31 100 ILE A CA 1
ATOM 820 C C . ILE A 1 100 ? -18.217 -5.790 20.204 1.00 45.31 100 ILE A C 1
ATOM 822 O O . ILE A 1 100 ? -18.387 -5.224 21.287 1.00 45.31 100 ILE A O 1
ATOM 826 N N . SER A 1 101 ? -19.129 -5.781 19.227 1.00 48.09 101 SER A N 1
ATOM 827 C CA . SER A 1 101 ? -20.479 -5.201 19.334 1.00 48.09 101 SER A CA 1
ATOM 828 C C . SER A 1 101 ? -21.510 -6.216 19.804 1.00 48.09 101 SER A C 1
ATOM 830 O O . SER A 1 101 ? -21.551 -7.294 19.168 1.00 48.09 101 SER A O 1
#

pLDDT: mean 76.33, std 14.63, range [40.78, 95.25]

Radius of gyration: 20.49 Å; chains: 1; bounding box: 40×31×52 Å

Secondary structure (DSSP, 8-state):
---HHHHHHHHHHHHHHHHTT--GGGGG-HHHHHHHHH--TTSPPPPTTTT-HHHHHHHHHHHHHHHHHHTT-S-EEEEE-----TTSSS----EEEEE--

Sequence (101 aa):
MPTNEAAAIYCQLLHALIAANVLFYFVNNPEVHKLFKVLQPSNILPSRKWISINQVHKEVELEIKHLLLRNKAKYLTLTEDRWTNVSQHSSFEVLHLEIIS

Organism: Rhizophagus irregularis (strain DAOM 181602 / DAOM 197198 / MUCL 43194) (NCBI:txid747089)